Protein AF-A0A8S3ZWL7-F1 (afdb_monomer_lite)

InterPro domains:
  IPR001841 Zinc finger, RING-type [PS50089] (3-44)
  IPR013083 Zinc finger, RING/FYVE/PHD-type [G3DSA:3.30.40.10] (1-101)
  IPR017907 Zinc finger, RING-type, conserved site [PS00518] (18-27)

Secondary structure (DSSP, 8-state):
-B-TTT-SB-S-EEE-TTS-EEEHHHHB-TTSBBPGGGGB-TTT--BT-S-SBPPPPPHHHHHHHHHTTEEE-TTGGGT---EEEGGGHHHHHHH-TTSPPPPP----------PPP----------------------------------

Radius of gyration: 32.9 Å; chains: 1; bounding box: 62×68×81 Å

Sequence (151 aa):
YNCIVCMEAKLEMVSGSCQHRLCSCCLYLDNGCLKPDMHKCPVCGKYLAFPQKRPTIPEDLIEMQRYLGVKECPNKDRGCKFQMWDWELDDHCSMCQFGKPPTPYVRRCRKLSPMSKLGVTYETRSKRRSTEGNKPQQSTGTRRSSRYLRS

Foldseek 3Di:
DAAPQVRFQDLAWFAFPVRDIHHQPRQADPVQAGDPVPQAPPVPRHGNRGDRGHDDDDVVSSVVSVVVFWDAAPLVVQPGRGIHGNVCRVVCQVVPPSHDDDDPPPPPPPPPDPDDDDDDDDDDDDDDDDDDDDDDDDDDDDDDDDDDDDD

pLDDT: mean 77.47, std 24.54, range [32.41, 97.88]

Organism: NCBI:txid100452

Structure (mmCIF, N/CA/C/O backbone):
data_AF-A0A8S3ZWL7-F1
#
_entry.id   AF-A0A8S3ZWL7-F1
#
loop_
_atom_site.group_PDB
_atom_site.id
_atom_site.type_symbol
_atom_site.label_atom_id
_atom_site.label_alt_id
_atom_site.label_comp_id
_atom_site.label_asym_id
_atom_site.label_entity_id
_atom_site.label_seq_id
_atom_site.pdbx_PDB_ins_code
_atom_site.Cartn_x
_atom_site.Cartn_y
_atom_site.Cartn_z
_atom_site.occupancy
_atom_site.B_iso_or_equiv
_atom_site.auth_seq_id
_atom_site.auth_comp_id
_atom_site.auth_asym_id
_atom_site.auth_atom_id
_atom_site.pdbx_PDB_model_num
ATOM 1 N N . TYR A 1 1 ? -8.376 -3.753 -3.794 1.00 85.62 1 TYR A N 1
ATOM 2 C CA . TYR A 1 1 ? -7.075 -3.138 -3.469 1.00 85.62 1 TYR A CA 1
ATOM 3 C C . TYR A 1 1 ? -6.201 -4.116 -2.704 1.00 85.62 1 TYR A C 1
ATOM 5 O O . TYR A 1 1 ? -5.621 -3.772 -1.683 1.00 85.62 1 TYR A O 1
ATOM 13 N N . ASN A 1 2 ? -6.082 -5.339 -3.225 1.00 94.00 2 ASN A N 1
ATOM 14 C CA . ASN A 1 2 ? -5.243 -6.352 -2.601 1.00 94.00 2 ASN A CA 1
ATOM 15 C C . ASN A 1 2 ? -3.842 -6.221 -3.163 1.00 94.00 2 ASN A C 1
ATOM 17 O O . ASN A 1 2 ? -3.655 -6.163 -4.381 1.00 94.00 2 ASN A O 1
ATOM 21 N N . CYS A 1 3 ? -2.864 -6.155 -2.277 1.00 95.81 3 CYS A N 1
ATOM 22 C CA . CYS A 1 3 ? -1.482 -6.246 -2.691 1.00 95.81 3 CYS A CA 1
ATOM 23 C C . CYS A 1 3 ? -1.136 -7.707 -2.958 1.00 95.81 3 CYS A C 1
ATOM 25 O O . CYS A 1 3 ? -1.285 -8.539 -2.075 1.00 95.81 3 CYS A O 1
ATOM 27 N N . ILE A 1 4 ? -0.606 -8.017 -4.139 1.00 95.19 4 ILE A N 1
ATOM 28 C CA . ILE A 1 4 ? -0.245 -9.398 -4.500 1.00 95.19 4 ILE A CA 1
ATOM 29 C C . ILE A 1 4 ? 0.899 -9.964 -3.642 1.00 95.19 4 ILE A C 1
ATOM 31 O O . ILE A 1 4 ? 1.103 -11.169 -3.619 1.00 95.19 4 ILE A O 1
ATOM 35 N N . VAL A 1 5 ? 1.682 -9.101 -2.980 1.00 95.50 5 VAL A N 1
ATOM 36 C CA . VAL A 1 5 ? 2.856 -9.515 -2.193 1.00 95.50 5 VAL A CA 1
ATOM 37 C C . VAL A 1 5 ? 2.442 -9.980 -0.800 1.00 95.50 5 VAL A C 1
ATOM 39 O O . VAL A 1 5 ? 2.851 -11.050 -0.372 1.00 95.50 5 VAL A O 1
ATOM 42 N N . CYS A 1 6 ? 1.635 -9.187 -0.089 1.00 94.94 6 CYS A N 1
ATOM 43 C CA . CYS A 1 6 ? 1.174 -9.533 1.259 1.00 94.94 6 CYS A CA 1
ATOM 44 C C . CYS A 1 6 ? -0.229 -10.153 1.278 1.00 94.94 6 CYS A C 1
ATOM 46 O O . CYS A 1 6 ? -0.682 -10.564 2.334 1.00 94.94 6 CYS A O 1
ATOM 48 N N . MET A 1 7 ? -0.914 -10.205 0.131 1.00 94.19 7 MET A N 1
ATOM 49 C CA . MET A 1 7 ? -2.280 -10.718 -0.042 1.00 94.19 7 MET A CA 1
ATOM 50 C C . MET A 1 7 ? -3.351 -10.017 0.808 1.00 94.19 7 MET A C 1
ATOM 52 O O . MET A 1 7 ? -4.450 -10.532 0.967 1.00 94.19 7 MET A O 1
ATOM 56 N N . GLU A 1 8 ? -3.067 -8.810 1.295 1.00 93.62 8 GLU A N 1
ATOM 57 C CA . GLU A 1 8 ? -3.977 -8.032 2.143 1.00 93.62 8 GLU A CA 1
ATOM 58 C C . GLU A 1 8 ? -4.520 -6.809 1.403 1.00 93.62 8 GLU A C 1
ATOM 60 O O . GLU A 1 8 ? -3.855 -6.242 0.520 1.00 93.62 8 GLU A O 1
ATOM 65 N N . ALA A 1 9 ? -5.711 -6.371 1.812 1.00 95.06 9 ALA A N 1
ATOM 66 C CA . ALA A 1 9 ? -6.243 -5.071 1.438 1.00 95.06 9 ALA A CA 1
ATOM 67 C C . ALA A 1 9 ? -5.403 -3.960 2.074 1.00 95.06 9 ALA A C 1
ATOM 69 O O . ALA A 1 9 ? -5.096 -3.996 3.267 1.00 95.06 9 ALA A O 1
ATOM 70 N N . LYS A 1 10 ? -5.018 -2.960 1.281 1.00 95.94 10 LYS A N 1
ATOM 71 C CA . LYS A 1 10 ? -4.225 -1.820 1.757 1.00 95.94 10 LYS A CA 1
ATOM 72 C C . LYS A 1 10 ? -4.780 -0.522 1.194 1.00 95.94 10 LYS A C 1
ATOM 74 O O . LYS A 1 10 ? -5.248 -0.511 0.062 1.00 95.94 10 LYS A O 1
ATOM 79 N N . LEU A 1 11 ? -4.697 0.544 1.988 1.00 94.75 11 LEU A N 1
ATOM 80 C CA . LEU A 1 11 ? -5.098 1.908 1.627 1.00 94.75 11 LEU A CA 1
ATOM 81 C C . LEU A 1 11 ? -4.013 2.645 0.830 1.00 94.75 11 LEU A C 1
ATOM 83 O O . LEU A 1 11 ? -4.288 3.413 -0.091 1.00 94.75 11 LEU A O 1
ATOM 87 N N . GLU A 1 12 ? -2.751 2.412 1.174 1.00 94.56 12 GLU A N 1
ATOM 88 C CA . GLU A 1 12 ? -1.618 3.045 0.507 1.00 94.56 12 GLU A CA 1
ATOM 89 C C . GLU A 1 12 ? -1.097 2.155 -0.621 1.00 94.56 12 GLU A C 1
ATOM 91 O O . GLU A 1 12 ? -0.156 1.374 -0.454 1.00 94.56 12 GLU A O 1
ATOM 96 N N . MET A 1 13 ? -1.727 2.261 -1.787 1.00 95.50 13 MET A N 1
ATOM 97 C CA . MET A 1 13 ? -1.344 1.513 -2.982 1.00 95.50 13 MET A CA 1
ATOM 98 C C . MET A 1 13 ? -0.588 2.406 -3.965 1.00 95.50 13 MET A C 1
ATOM 100 O O . MET A 1 13 ? -1.039 3.494 -4.312 1.00 95.50 13 MET A O 1
ATOM 104 N N . VAL A 1 14 ? 0.546 1.919 -4.466 1.00 96.44 14 VAL A N 1
ATOM 105 C CA . VAL A 1 14 ? 1.367 2.599 -5.471 1.00 96.44 14 VAL A CA 1
ATOM 106 C C . VAL A 1 14 ? 1.224 1.889 -6.809 1.00 96.44 14 VAL A C 1
ATOM 108 O O . VAL A 1 14 ? 1.436 0.679 -6.925 1.00 96.44 14 VAL A O 1
ATOM 111 N N . SER A 1 15 ? 0.861 2.663 -7.829 1.00 95.06 15 SER A N 1
ATOM 112 C CA . SER A 1 15 ? 0.766 2.202 -9.212 1.00 95.06 15 SER A CA 1
ATOM 113 C C . SER A 1 15 ? 2.126 2.284 -9.894 1.00 95.06 15 SER A C 1
ATOM 115 O O . SER A 1 15 ? 2.794 3.317 -9.852 1.00 95.06 15 SER A O 1
ATOM 117 N N . GLY A 1 16 ? 2.533 1.203 -10.552 1.00 95.38 16 GLY A N 1
ATOM 118 C CA . GLY A 1 16 ? 3.696 1.213 -11.430 1.00 95.38 16 GLY A CA 1
ATOM 119 C C . GLY A 1 16 ? 3.367 1.728 -12.834 1.00 95.38 16 GLY A C 1
ATOM 120 O O . GLY A 1 16 ? 2.213 1.747 -13.258 1.00 95.38 16 GLY A O 1
ATOM 121 N N . SER A 1 17 ? 4.399 2.021 -13.627 1.00 96.44 17 SER A N 1
ATOM 122 C CA . SER A 1 17 ? 4.289 2.335 -15.065 1.00 96.44 17 SER A CA 1
ATOM 123 C C . SER A 1 17 ? 3.762 1.166 -15.911 1.00 96.44 17 SER A C 1
ATOM 125 O O . SER A 1 17 ? 3.514 1.308 -17.105 1.00 96.44 17 SER A O 1
ATOM 127 N N . CYS A 1 18 ? 3.645 -0.019 -15.311 1.00 96.62 18 CYS A N 1
ATOM 128 C CA . CYS A 1 18 ? 3.005 -1.203 -15.881 1.00 96.62 18 CYS A CA 1
ATOM 129 C C . CYS A 1 18 ? 1.539 -1.361 -15.452 1.00 96.62 18 CYS A C 1
ATOM 131 O O . CYS A 1 18 ? 0.978 -2.426 -15.667 1.00 96.62 18 CYS A O 1
ATOM 133 N N . GLN A 1 19 ? 0.944 -0.353 -14.802 1.00 95.44 19 GLN A N 1
ATOM 134 C CA . GLN A 1 19 ? -0.438 -0.339 -14.295 1.00 95.44 19 GLN A CA 1
ATOM 135 C C . GLN A 1 19 ? -0.754 -1.356 -13.177 1.00 95.44 19 GLN A C 1
ATOM 137 O O . GLN A 1 19 ? -1.845 -1.328 -12.608 1.00 95.44 19 GLN A O 1
ATOM 142 N N . HIS A 1 20 ? 0.200 -2.202 -12.780 1.00 96.56 20 HIS A N 1
ATOM 143 C CA . HIS A 1 20 ? 0.079 -3.030 -11.580 1.00 96.56 20 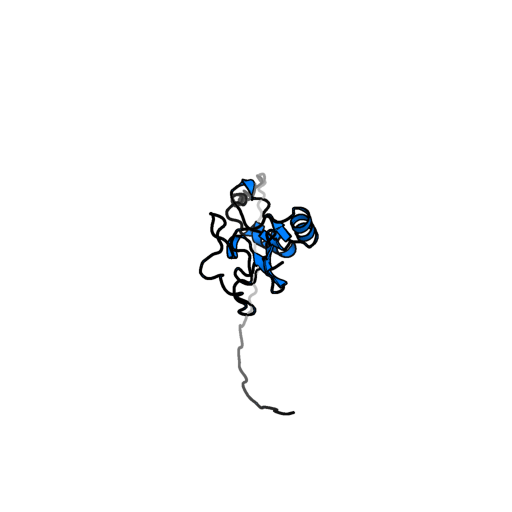HIS A CA 1
ATOM 144 C C . HIS A 1 20 ? 0.226 -2.190 -10.306 1.00 96.56 20 HIS A C 1
ATOM 146 O O . HIS A 1 20 ? 0.987 -1.220 -10.269 1.00 96.56 20 HIS A O 1
ATOM 152 N N . ARG A 1 21 ? -0.495 -2.587 -9.253 1.00 95.38 21 ARG A N 1
ATOM 153 C CA . ARG A 1 21 ? -0.574 -1.872 -7.973 1.00 95.38 21 ARG A CA 1
ATOM 154 C C . ARG A 1 21 ? -0.066 -2.740 -6.828 1.00 95.38 21 ARG A C 1
ATOM 156 O O . ARG A 1 21 ? -0.472 -3.894 -6.724 1.00 95.38 21 ARG A O 1
ATOM 163 N N . LEU A 1 22 ? 0.778 -2.176 -5.966 1.00 96.94 22 LEU A N 1
ATOM 164 C CA . LEU A 1 22 ? 1.325 -2.834 -4.772 1.00 96.94 22 LEU A CA 1
ATOM 165 C C . LEU A 1 22 ? 1.283 -1.897 -3.565 1.00 96.94 22 LEU A C 1
ATOM 167 O O . LEU A 1 22 ? 1.278 -0.680 -3.727 1.00 96.94 22 LEU A O 1
ATOM 171 N N . CYS A 1 23 ? 1.290 -2.462 -2.358 1.00 96.69 23 CYS A N 1
ATOM 172 C CA . CYS A 1 23 ? 1.244 -1.671 -1.134 1.00 96.69 23 CYS A CA 1
ATOM 173 C C . CYS A 1 23 ? 2.547 -0.900 -0.879 1.00 96.69 23 CYS A C 1
ATOM 175 O O . CYS A 1 23 ? 3.637 -1.415 -1.151 1.00 96.69 23 CYS A O 1
ATOM 177 N N . SER A 1 24 ? 2.449 0.302 -0.305 1.00 96.12 24 SER A N 1
ATOM 178 C CA . SER A 1 24 ? 3.600 1.145 0.047 1.00 96.12 24 SER A CA 1
ATOM 179 C C . SER A 1 24 ? 4.579 0.409 0.974 1.00 96.12 24 SER A C 1
ATOM 181 O O . SER A 1 24 ? 5.783 0.403 0.716 1.00 96.12 24 SER A O 1
ATOM 183 N N . CYS A 1 25 ? 4.072 -0.302 1.987 1.00 95.19 25 CYS A N 1
ATOM 184 C CA . CYS A 1 25 ? 4.871 -1.095 2.931 1.00 95.19 25 CYS A CA 1
ATOM 185 C C . CYS A 1 25 ? 5.605 -2.269 2.258 1.00 95.19 25 CYS A C 1
ATOM 187 O O . CYS A 1 25 ? 6.663 -2.720 2.700 1.00 95.19 25 CYS A O 1
ATOM 189 N N . CYS A 1 26 ? 5.030 -2.792 1.178 1.00 96.62 26 CYS A N 1
ATOM 190 C CA . CYS A 1 26 ? 5.548 -3.933 0.443 1.00 96.62 26 CYS A CA 1
ATOM 191 C C . CYS A 1 26 ? 6.680 -3.486 -0.482 1.00 96.62 26 CYS A C 1
ATOM 193 O O . CYS A 1 26 ? 7.700 -4.164 -0.552 1.00 96.62 26 CYS A O 1
ATOM 195 N N . LEU A 1 27 ? 6.513 -2.328 -1.127 1.00 97.25 27 LEU A N 1
ATOM 196 C CA . LEU A 1 27 ? 7.452 -1.762 -2.093 1.00 97.25 27 LEU A CA 1
ATOM 197 C C . LEU A 1 27 ? 8.651 -1.052 -1.467 1.00 97.25 27 LEU A C 1
ATOM 199 O O . LEU A 1 27 ? 9.750 -1.123 -2.012 1.00 97.25 27 LEU A O 1
ATOM 203 N N . TYR A 1 28 ? 8.442 -0.334 -0.366 1.00 97.88 28 TYR A N 1
ATOM 204 C CA . TYR A 1 28 ? 9.419 0.619 0.155 1.00 97.88 28 TYR A CA 1
ATOM 205 C C . TYR A 1 28 ? 9.929 0.212 1.533 1.00 97.88 28 TYR A C 1
ATOM 207 O O . TYR A 1 28 ? 9.186 -0.326 2.351 1.00 97.88 28 TYR A O 1
ATOM 215 N N . LEU A 1 29 ? 11.196 0.517 1.793 1.00 96.81 29 LEU A N 1
ATOM 216 C CA . LEU A 1 29 ? 11.782 0.520 3.130 1.00 96.81 29 LEU A CA 1
ATOM 217 C C . LEU A 1 29 ? 11.225 1.688 3.959 1.00 96.81 29 LEU A C 1
ATOM 219 O O . LEU A 1 29 ? 10.592 2.606 3.426 1.00 96.81 29 LEU A O 1
ATOM 223 N N . ASP A 1 30 ? 11.515 1.688 5.259 1.00 94.88 30 ASP A N 1
ATOM 224 C CA . ASP A 1 30 ? 11.091 2.752 6.180 1.00 94.88 30 ASP A CA 1
ATOM 225 C C . ASP A 1 30 ? 11.697 4.117 5.825 1.00 94.88 30 ASP A C 1
ATOM 227 O O . ASP A 1 30 ? 11.063 5.149 6.019 1.00 94.88 30 ASP A O 1
ATOM 231 N N . ASN A 1 31 ? 12.882 4.132 5.205 1.00 95.19 31 ASN A N 1
ATOM 232 C CA . ASN A 1 31 ? 13.518 5.347 4.682 1.00 95.19 31 ASN A CA 1
ATOM 233 C C . ASN A 1 31 ? 12.896 5.859 3.362 1.00 95.19 31 ASN A C 1
ATOM 235 O O . ASN A 1 31 ? 13.412 6.799 2.754 1.00 95.19 31 ASN A O 1
ATOM 239 N N . GLY A 1 32 ? 11.831 5.213 2.875 1.00 95.31 32 GLY A N 1
ATOM 240 C CA . GLY A 1 32 ? 11.130 5.581 1.647 1.00 95.31 32 GLY A CA 1
ATOM 241 C C . GLY A 1 32 ? 11.850 5.195 0.352 1.00 95.31 32 GLY A C 1
ATOM 242 O O . GLY A 1 32 ? 11.369 5.544 -0.725 1.00 95.31 32 GLY A O 1
ATOM 243 N N . CYS A 1 33 ? 12.979 4.484 0.410 1.00 97.44 33 CYS A N 1
ATOM 244 C CA . CYS A 1 33 ? 13.632 3.923 -0.773 1.00 97.44 33 CYS A CA 1
ATOM 245 C C . CYS A 1 33 ? 12.932 2.641 -1.227 1.00 97.44 33 CYS A C 1
ATOM 247 O O . CYS A 1 33 ? 12.462 1.855 -0.401 1.00 97.44 33 CYS A O 1
ATOM 249 N N . LEU A 1 34 ? 12.873 2.426 -2.542 1.00 97.25 34 LEU A N 1
ATOM 250 C CA . LEU A 1 34 ? 12.397 1.172 -3.122 1.00 97.25 34 LEU A CA 1
ATOM 251 C C . LEU A 1 34 ? 13.257 0.009 -2.608 1.00 97.25 34 LEU A C 1
ATOM 253 O O . LEU A 1 34 ? 14.484 0.126 -2.541 1.00 97.25 34 LEU A O 1
ATOM 257 N N . LYS A 1 35 ? 12.624 -1.104 -2.232 1.00 97.25 35 LYS A N 1
ATOM 258 C CA . LYS A 1 35 ? 13.361 -2.287 -1.786 1.00 97.25 35 LYS A CA 1
ATOM 259 C C . LYS A 1 35 ? 14.181 -2.887 -2.944 1.00 97.25 35 LYS A C 1
ATOM 261 O O . LYS A 1 35 ? 13.701 -2.881 -4.082 1.00 97.25 35 LYS A O 1
ATOM 266 N N . PRO A 1 36 ? 15.383 -3.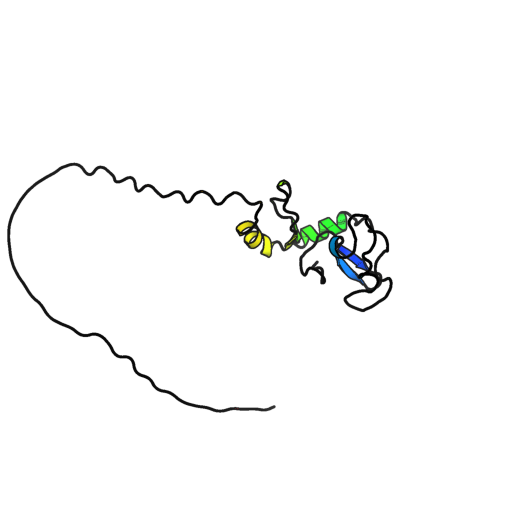436 -2.681 1.00 94.06 36 PRO A N 1
ATOM 267 C CA . PRO A 1 36 ? 16.249 -3.986 -3.730 1.00 94.06 36 PRO A CA 1
ATOM 268 C C . PRO A 1 36 ? 15.626 -5.142 -4.530 1.00 94.06 36 PRO A C 1
ATOM 270 O O . PRO A 1 36 ? 15.904 -5.317 -5.713 1.00 94.06 36 PRO A O 1
ATOM 273 N N . ASP A 1 37 ? 14.753 -5.932 -3.914 1.00 93.75 37 ASP A N 1
ATOM 274 C CA . ASP A 1 37 ? 14.020 -7.025 -4.563 1.00 93.75 37 ASP A CA 1
ATOM 275 C C . ASP A 1 37 ? 12.866 -6.533 -5.460 1.00 93.75 37 ASP A C 1
ATOM 277 O O . ASP A 1 37 ? 12.379 -7.275 -6.311 1.00 93.75 37 ASP A O 1
ATOM 281 N N . MET A 1 38 ? 12.476 -5.259 -5.343 1.00 95.69 38 MET A N 1
ATOM 282 C CA . MET A 1 38 ? 11.342 -4.654 -6.052 1.00 95.69 38 MET A CA 1
ATOM 283 C C . MET A 1 38 ? 11.750 -3.848 -7.298 1.00 95.69 38 MET A C 1
ATOM 285 O O . MET A 1 38 ? 10.947 -3.091 -7.848 1.00 95.69 38 MET A O 1
ATOM 289 N N . HIS A 1 39 ? 12.978 -4.023 -7.805 1.00 94.19 39 HIS A N 1
ATOM 290 C CA . HIS A 1 39 ? 13.415 -3.401 -9.066 1.00 94.19 39 HIS A CA 1
ATOM 291 C C . HIS A 1 39 ? 12.675 -3.932 -10.305 1.00 94.19 39 HIS A C 1
ATOM 293 O O . HIS A 1 39 ? 12.648 -3.265 -11.344 1.00 94.19 39 HIS A O 1
ATOM 299 N N . LYS A 1 40 ? 12.070 -5.120 -10.212 1.00 96.31 40 LYS A N 1
ATOM 300 C CA . LYS A 1 40 ? 11.192 -5.694 -11.237 1.00 96.31 40 LYS A CA 1
ATOM 301 C C . LYS A 1 40 ? 9.783 -5.824 -10.685 1.00 96.31 40 LYS A C 1
ATOM 303 O O . LYS A 1 40 ? 9.592 -6.146 -9.518 1.00 96.31 40 LYS A O 1
ATOM 308 N N . CYS A 1 41 ? 8.786 -5.610 -11.538 1.00 97.12 41 CYS A N 1
ATOM 309 C CA . CYS A 1 41 ? 7.407 -5.874 -11.158 1.00 97.12 41 CYS A CA 1
ATOM 310 C C . CYS A 1 41 ? 7.212 -7.375 -10.877 1.00 97.12 41 CYS A C 1
ATOM 312 O O . CYS A 1 41 ? 7.464 -8.171 -11.781 1.00 97.12 41 CYS A O 1
ATOM 314 N N . PRO A 1 42 ? 6.703 -7.778 -9.700 1.00 95.94 42 PRO A N 1
ATOM 315 C CA . PRO A 1 42 ? 6.474 -9.190 -9.388 1.00 95.94 42 PRO A CA 1
ATOM 316 C C . PRO A 1 42 ? 5.340 -9.820 -10.214 1.00 95.94 42 PRO A C 1
ATOM 318 O O . PRO A 1 42 ? 5.222 -11.037 -10.247 1.00 95.94 42 PRO A O 1
ATOM 321 N N . VAL A 1 43 ? 4.515 -9.010 -10.891 1.00 96.19 43 VAL A N 1
ATOM 322 C CA . VAL A 1 43 ? 3.397 -9.497 -11.718 1.00 96.19 43 VAL A CA 1
ATOM 323 C C . VAL A 1 43 ? 3.809 -9.719 -13.174 1.00 96.19 43 VAL A C 1
ATOM 325 O O . VAL A 1 43 ? 3.472 -10.738 -13.762 1.00 96.19 43 VAL A O 1
ATOM 328 N N . CYS A 1 44 ? 4.540 -8.773 -13.771 1.00 97.12 44 CYS A N 1
ATOM 329 C CA . CYS A 1 44 ? 4.864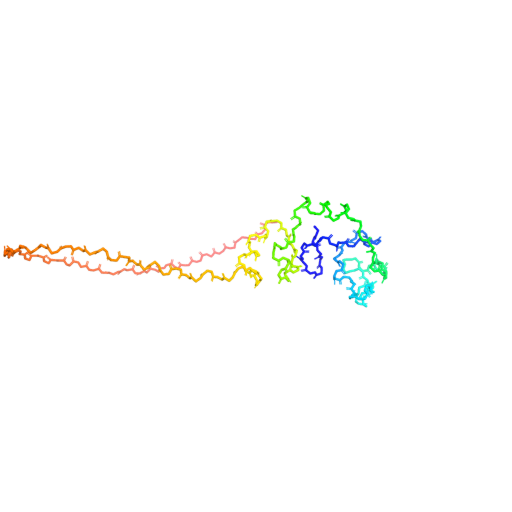 -8.797 -15.208 1.00 97.12 44 CYS A CA 1
ATOM 330 C C . CYS A 1 44 ? 6.366 -8.778 -15.526 1.00 97.12 44 CYS A C 1
ATOM 332 O O . CYS A 1 44 ? 6.748 -8.719 -16.690 1.00 97.12 44 CYS A O 1
ATOM 334 N N . GLY A 1 45 ? 7.237 -8.744 -14.516 1.00 96.25 45 GLY A N 1
ATOM 335 C CA . GLY A 1 45 ? 8.692 -8.726 -14.689 1.00 96.25 45 GLY A CA 1
ATOM 336 C C . GLY A 1 45 ? 9.285 -7.412 -15.213 1.00 96.25 45 GLY A C 1
ATOM 337 O O . GLY A 1 45 ? 10.510 -7.300 -15.280 1.00 96.25 45 GLY A O 1
ATOM 338 N N . LYS A 1 46 ? 8.465 -6.403 -15.554 1.00 97.00 46 LYS A N 1
ATOM 339 C CA . LYS A 1 46 ? 8.939 -5.114 -16.088 1.00 97.00 46 LYS A CA 1
ATOM 340 C C . LYS A 1 46 ? 9.930 -4.450 -15.124 1.00 97.00 46 LYS A C 1
ATOM 342 O O . LYS A 1 46 ? 9.612 -4.238 -13.952 1.00 97.00 46 LYS A O 1
ATOM 347 N N . TYR A 1 47 ? 11.114 -4.112 -15.631 1.00 97.06 47 TYR A N 1
ATOM 348 C CA . TYR A 1 47 ? 12.166 -3.431 -14.876 1.00 97.06 47 TYR A CA 1
ATOM 349 C C . TYR A 1 47 ? 11.828 -1.951 -14.653 1.00 97.06 47 TYR A C 1
ATOM 351 O O . TYR A 1 47 ? 11.213 -1.322 -15.515 1.00 97.06 47 TYR A O 1
ATOM 359 N N . LEU A 1 48 ? 12.206 -1.417 -13.486 1.00 94.81 48 LEU A N 1
ATOM 360 C CA . LEU A 1 48 ? 11.933 -0.037 -13.052 1.00 94.81 48 LEU A CA 1
ATOM 361 C C . LEU A 1 48 ? 10.455 0.351 -13.204 1.00 94.81 48 LEU A C 1
ATOM 363 O O . LEU A 1 48 ? 10.103 1.467 -13.582 1.00 94.81 48 LEU A O 1
ATOM 367 N N . ALA A 1 49 ? 9.569 -0.601 -12.911 1.00 96.69 49 ALA A N 1
ATOM 368 C CA . ALA A 1 49 ? 8.134 -0.380 -12.984 1.00 96.69 49 ALA A CA 1
ATOM 369 C C . ALA A 1 49 ? 7.633 0.599 -11.913 1.00 96.69 49 ALA A C 1
ATOM 371 O O . ALA A 1 49 ? 6.650 1.292 -12.160 1.00 96.69 49 ALA A O 1
ATOM 372 N N . PHE A 1 50 ? 8.283 0.654 -10.749 1.00 97.38 50 PHE A N 1
ATOM 373 C CA . PHE A 1 50 ? 7.861 1.465 -9.608 1.00 97.38 50 PHE A CA 1
ATOM 374 C C . PHE A 1 50 ? 8.822 2.637 -9.346 1.00 97.38 50 PHE A C 1
ATOM 376 O O . PHE A 1 50 ? 10.017 2.527 -9.647 1.00 97.38 50 PHE A O 1
ATOM 383 N N . PRO A 1 51 ? 8.332 3.754 -8.771 1.00 96.44 51 PRO A N 1
ATOM 384 C CA . PRO A 1 51 ? 9.173 4.891 -8.397 1.00 96.44 51 PRO A CA 1
ATOM 385 C C . PRO A 1 51 ? 10.274 4.497 -7.402 1.00 96.44 51 PRO A C 1
ATOM 387 O O . PRO A 1 51 ? 10.012 3.752 -6.461 1.00 96.44 51 PRO A O 1
ATOM 390 N N . GLN A 1 52 ? 11.488 5.036 -7.563 1.00 96.25 52 GLN A N 1
ATOM 391 C CA . GLN A 1 52 ? 12.627 4.731 -6.676 1.00 96.25 52 GLN A CA 1
ATOM 392 C C . GLN A 1 52 ? 12.477 5.310 -5.261 1.00 96.25 52 GLN A C 1
ATOM 394 O O . GLN A 1 52 ? 13.048 4.790 -4.301 1.00 96.25 52 GLN A O 1
ATOM 399 N N . LYS A 1 53 ? 11.698 6.385 -5.128 1.00 97.00 53 LYS A N 1
ATOM 400 C CA . LYS A 1 53 ? 11.312 6.996 -3.856 1.00 97.00 53 LYS A CA 1
ATOM 401 C C . LYS A 1 53 ? 9.812 6.855 -3.670 1.00 97.00 53 LYS A C 1
ATOM 403 O O . LYS A 1 53 ? 9.075 6.945 -4.651 1.00 97.00 53 LYS A O 1
ATOM 408 N N . ARG A 1 54 ? 9.380 6.636 -2.428 1.00 97.19 54 ARG A N 1
ATOM 409 C CA . ARG A 1 54 ? 7.964 6.529 -2.079 1.00 97.19 54 ARG A CA 1
ATOM 410 C C . ARG A 1 54 ? 7.248 7.812 -2.517 1.00 97.19 54 ARG A C 1
ATOM 412 O O . ARG A 1 54 ? 7.603 8.880 -2.018 1.00 97.19 54 ARG A O 1
ATOM 419 N N . PRO A 1 55 ? 6.287 7.730 -3.450 1.00 95.50 55 PRO A N 1
ATOM 420 C CA . PRO A 1 55 ? 5.515 8.895 -3.840 1.00 95.50 55 PRO A CA 1
ATOM 421 C C . PRO A 1 55 ? 4.535 9.264 -2.725 1.00 95.50 55 PRO A C 1
ATOM 423 O O . PRO A 1 55 ? 4.075 8.394 -1.982 1.00 95.50 55 PRO A O 1
ATOM 426 N N . THR A 1 56 ? 4.169 10.539 -2.650 1.00 94.12 56 THR A N 1
ATOM 427 C CA . THR A 1 56 ? 2.997 10.959 -1.879 1.00 94.12 56 THR A CA 1
ATOM 428 C C . THR A 1 56 ? 1.751 10.423 -2.575 1.00 94.12 56 THR A C 1
ATOM 430 O O . THR A 1 56 ? 1.544 10.687 -3.761 1.00 94.12 56 THR A O 1
ATOM 433 N N . ILE A 1 57 ? 0.940 9.645 -1.861 1.00 92.25 57 ILE A N 1
ATOM 434 C CA . ILE A 1 57 ? -0.326 9.120 -2.378 1.00 92.25 57 ILE A CA 1
ATOM 435 C C . ILE A 1 57 ? -1.408 10.166 -2.080 1.00 92.25 57 ILE A C 1
ATOM 437 O O . ILE A 1 57 ? -1.556 10.534 -0.919 1.00 92.25 57 ILE A O 1
ATOM 441 N N . PRO A 1 58 ? -2.143 10.669 -3.089 1.00 92.88 58 PRO A N 1
ATOM 442 C CA . PRO A 1 58 ? -3.232 11.614 -2.863 1.00 92.88 58 PRO A CA 1
ATOM 443 C C . PRO A 1 58 ? -4.294 11.060 -1.908 1.00 92.88 58 PRO A C 1
ATOM 445 O O . PRO A 1 58 ? -4.737 9.921 -2.072 1.00 92.88 58 PRO A O 1
ATOM 448 N N . GLU A 1 59 ? -4.749 11.889 -0.969 1.00 94.38 59 GLU A N 1
ATOM 449 C CA . GLU A 1 59 ? -5.778 11.516 0.013 1.00 94.38 59 GLU A CA 1
ATOM 450 C C . GLU A 1 59 ? -7.089 11.078 -0.651 1.00 94.38 59 GLU A C 1
ATOM 452 O O . GLU A 1 59 ? -7.718 10.128 -0.196 1.00 94.38 59 GLU A O 1
ATOM 457 N N . ASP A 1 60 ? -7.456 11.663 -1.793 1.00 94.06 60 ASP A N 1
ATOM 458 C CA . ASP A 1 60 ? -8.655 11.270 -2.546 1.00 94.06 60 ASP A CA 1
ATOM 459 C C . ASP A 1 60 ? -8.619 9.796 -2.981 1.00 94.06 60 ASP A C 1
ATOM 461 O O . ASP A 1 60 ? -9.641 9.108 -2.988 1.00 94.06 60 ASP A O 1
ATOM 465 N N . LEU A 1 61 ? -7.433 9.273 -3.321 1.00 91.75 61 LEU A N 1
ATOM 466 C CA . LEU A 1 61 ? -7.277 7.857 -3.662 1.00 91.75 61 LEU A CA 1
ATOM 467 C C . LEU A 1 61 ? -7.414 6.966 -2.431 1.00 91.75 61 LEU A C 1
ATOM 469 O O . LEU A 1 61 ? -7.899 5.840 -2.548 1.00 91.75 61 LEU A O 1
ATOM 473 N N . ILE A 1 62 ? -6.968 7.440 -1.270 1.00 94.50 62 ILE A N 1
ATOM 474 C CA . ILE A 1 62 ? -7.126 6.735 0.003 1.00 94.50 62 ILE A CA 1
ATOM 475 C C . ILE A 1 62 ? -8.608 6.716 0.389 1.00 94.50 62 ILE A C 1
ATOM 477 O O . ILE A 1 62 ? -9.143 5.665 0.743 1.00 94.50 62 ILE A O 1
ATOM 481 N N . GLU A 1 63 ? -9.300 7.841 0.250 1.00 95.38 63 GLU A N 1
ATOM 482 C CA . GLU A 1 63 ? -10.718 7.955 0.580 1.00 95.38 63 GLU A CA 1
ATOM 483 C C . GLU A 1 63 ? -11.590 7.110 -0.356 1.00 95.38 63 GLU A C 1
ATOM 485 O O . GLU A 1 63 ? -12.469 6.378 0.098 1.00 95.38 63 GLU A O 1
ATOM 490 N N . MET A 1 64 ? -1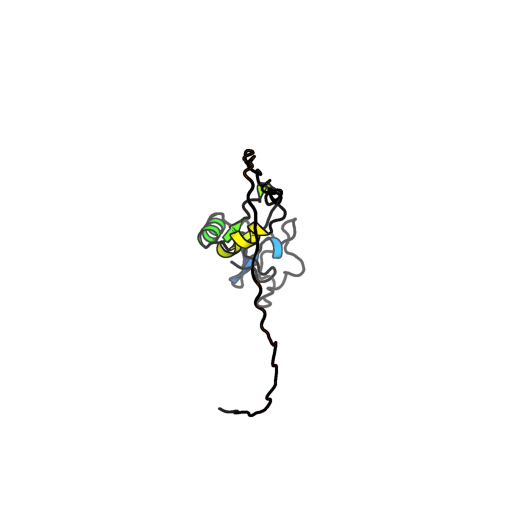1.270 7.084 -1.653 1.00 94.31 64 MET A N 1
ATOM 491 C CA . MET A 1 64 ? -11.908 6.175 -2.609 1.00 94.31 64 MET A CA 1
ATOM 492 C C . MET A 1 64 ? -11.763 4.704 -2.186 1.00 94.31 64 MET A C 1
ATOM 494 O O . MET A 1 64 ? -12.709 3.926 -2.292 1.00 94.31 64 MET A O 1
ATOM 498 N N . GLN A 1 65 ? -10.597 4.307 -1.673 1.00 93.94 65 GLN A N 1
ATOM 499 C CA . GLN A 1 65 ? -10.367 2.945 -1.180 1.00 93.94 65 GLN A CA 1
ATOM 500 C C . GLN A 1 65 ? -11.191 2.627 0.066 1.00 93.94 65 GLN A C 1
ATOM 502 O O . GLN A 1 65 ? -11.740 1.528 0.171 1.00 93.94 65 GLN A O 1
ATOM 507 N N . ARG A 1 66 ? -11.324 3.595 0.979 1.00 95.56 66 ARG A N 1
ATOM 508 C CA . ARG A 1 66 ? -12.185 3.468 2.163 1.00 95.56 66 ARG A CA 1
ATOM 509 C C . ARG A 1 66 ? -13.654 3.326 1.800 1.00 95.56 66 ARG A C 1
ATOM 511 O O . ARG A 1 66 ? -14.363 2.545 2.442 1.00 95.56 66 ARG A O 1
ATOM 518 N N . TYR A 1 67 ? -14.096 4.067 0.786 1.00 95.75 67 TYR A N 1
ATOM 519 C CA . TYR A 1 67 ? -15.454 3.987 0.258 1.00 95.75 67 TYR A CA 1
ATOM 520 C C . TYR A 1 67 ? -15.734 2.621 -0.375 1.00 95.75 67 TYR A C 1
ATOM 522 O O . TYR A 1 67 ? -16.802 2.053 -0.176 1.00 95.75 67 TYR A O 1
ATOM 530 N N . LEU A 1 68 ? -14.745 2.051 -1.067 1.00 94.56 68 LEU A N 1
ATOM 531 C CA . LEU A 1 68 ? -14.838 0.725 -1.682 1.00 94.56 68 LEU A CA 1
ATOM 532 C C . LEU A 1 68 ? -14.759 -0.439 -0.680 1.00 94.56 68 LEU A C 1
ATOM 534 O O . LEU A 1 68 ? -14.840 -1.587 -1.102 1.00 94.56 68 LEU A O 1
ATOM 538 N N . GLY A 1 69 ? -14.612 -0.157 0.619 1.00 95.56 69 GLY A N 1
ATOM 539 C CA . GLY A 1 69 ? -14.701 -1.159 1.683 1.00 95.56 69 GLY A CA 1
ATOM 540 C C . GLY A 1 69 ? -13.379 -1.494 2.370 1.00 95.56 69 GLY A C 1
ATOM 541 O O . GLY A 1 69 ? -13.375 -2.322 3.269 1.00 95.56 69 GLY A O 1
ATOM 542 N N . VAL A 1 70 ? -12.253 -0.859 2.030 1.00 96.44 70 VAL A N 1
ATOM 543 C CA . VAL A 1 70 ? -11.001 -1.080 2.779 1.00 96.44 70 VAL A CA 1
ATOM 544 C C . VAL A 1 70 ? -11.056 -0.325 4.110 1.00 96.44 70 VAL A C 1
ATOM 546 O O . VAL A 1 70 ? -11.241 0.892 4.139 1.00 96.44 70 VAL A O 1
ATOM 549 N N . LYS A 1 71 ? -10.880 -1.026 5.231 1.00 95.44 71 LYS A N 1
ATOM 550 C CA . LYS A 1 71 ? -10.934 -0.468 6.588 1.00 95.44 71 LYS A CA 1
ATOM 551 C C . LYS A 1 71 ? -9.616 -0.660 7.328 1.00 95.44 71 LYS A C 1
ATOM 553 O O . LYS A 1 71 ? -8.880 -1.619 7.109 1.00 95.44 71 LYS A O 1
ATOM 558 N N . GLU A 1 72 ? -9.334 0.266 8.237 1.00 95.38 72 GLU A N 1
ATOM 559 C CA . GLU A 1 72 ? -8.294 0.099 9.253 1.00 95.38 72 GLU A CA 1
ATOM 560 C C . GLU A 1 72 ? -8.901 -0.547 10.500 1.00 95.38 72 GLU A C 1
ATOM 562 O O . GLU A 1 72 ? -10.079 -0.339 10.800 1.00 95.38 72 GLU A O 1
ATOM 567 N N . CYS A 1 73 ? -8.094 -1.291 11.258 1.00 94.75 73 CYS A N 1
ATOM 568 C CA . CYS A 1 73 ? -8.527 -1.819 12.547 1.00 94.75 73 CYS A CA 1
ATOM 569 C C . CYS A 1 73 ? -9.004 -0.681 13.478 1.00 94.75 73 CYS A C 1
ATOM 571 O O . CYS A 1 73 ? -8.282 0.307 13.647 1.00 94.75 73 CYS A O 1
ATOM 573 N N . PRO A 1 74 ? -10.148 -0.820 14.177 1.00 94.31 74 PRO A N 1
ATOM 574 C CA . PRO A 1 74 ? -10.605 0.175 15.150 1.00 94.31 74 PRO A CA 1
ATOM 575 C C . PRO A 1 74 ? -9.658 0.314 16.352 1.00 94.31 74 PRO A C 1
ATOM 577 O O . PRO A 1 74 ? -9.674 1.326 17.042 1.00 94.31 74 PRO A O 1
ATOM 580 N N . ASN A 1 75 ? -8.795 -0.677 16.596 1.00 94.00 75 ASN A N 1
ATOM 581 C CA . ASN A 1 75 ? -7.782 -0.643 17.650 1.00 94.00 75 ASN A CA 1
ATOM 582 C C . ASN A 1 75 ? -6.448 -0.035 17.172 1.00 94.00 75 ASN A C 1
ATOM 584 O O . ASN A 1 75 ? -5.398 -0.343 17.747 1.00 94.00 75 ASN A O 1
ATOM 588 N N . LYS A 1 76 ? -6.449 0.809 16.129 1.00 92.31 76 LYS A N 1
ATOM 589 C CA . LYS A 1 76 ? -5.215 1.423 15.610 1.00 92.31 76 LYS A CA 1
ATOM 590 C C . LYS A 1 76 ? -4.482 2.277 16.635 1.00 92.31 76 LYS A C 1
ATOM 592 O O . LYS A 1 76 ? -3.263 2.178 16.743 1.00 92.31 76 LYS A O 1
ATOM 597 N N . ASP A 1 77 ? -5.226 2.990 17.477 1.00 91.38 77 ASP A N 1
ATOM 598 C CA . ASP A 1 77 ? -4.668 3.839 18.538 1.00 91.38 77 ASP A CA 1
ATOM 599 C C . ASP A 1 77 ? -3.980 3.021 19.644 1.00 91.38 77 ASP A C 1
ATOM 601 O O . ASP A 1 77 ? -3.176 3.540 20.412 1.00 91.38 77 ASP A O 1
ATOM 605 N N . ARG A 1 78 ? -4.266 1.714 19.710 1.00 92.38 78 ARG A N 1
ATOM 606 C CA . ARG A 1 78 ? -3.623 0.755 20.622 1.00 92.38 78 ARG A CA 1
ATOM 607 C C . ARG A 1 78 ? -2.433 0.035 19.985 1.00 92.38 78 ARG A C 1
ATOM 609 O O . ARG A 1 78 ? -1.802 -0.777 20.652 1.00 92.38 78 ARG A O 1
ATOM 616 N N . GLY A 1 79 ? -2.135 0.314 18.713 1.00 91.56 79 GLY A N 1
ATOM 617 C CA . GLY A 1 79 ? -0.996 -0.244 17.983 1.00 91.56 79 GLY A CA 1
ATOM 618 C C . GLY A 1 79 ? -1.349 -1.211 16.851 1.00 91.56 79 GLY A C 1
ATOM 619 O O . GLY A 1 79 ? -0.439 -1.686 16.169 1.00 91.56 79 GLY A O 1
ATOM 620 N N . CYS A 1 80 ? -2.631 -1.504 16.595 1.00 94.12 80 CYS A N 1
ATOM 621 C CA . CYS A 1 80 ? -2.999 -2.377 15.480 1.00 94.12 80 CYS A CA 1
ATOM 622 C C . CYS A 1 80 ? -2.900 -1.647 14.132 1.00 94.12 80 CYS A C 1
ATOM 624 O O . CYS A 1 80 ? -3.728 -0.804 13.810 1.00 94.12 80 CYS A O 1
ATOM 626 N N . LYS A 1 81 ? -1.923 -2.007 13.299 1.00 92.12 81 LYS A N 1
ATOM 627 C CA . LYS A 1 81 ? -1.745 -1.422 11.955 1.00 92.12 81 LYS A CA 1
ATOM 628 C C . LYS A 1 81 ? -2.417 -2.236 10.842 1.00 92.12 81 LYS A C 1
ATOM 630 O O . LYS A 1 81 ? -2.081 -2.077 9.670 1.00 92.12 81 LYS A O 1
ATOM 635 N N . PHE A 1 82 ? -3.305 -3.162 11.205 1.00 93.75 82 PHE A N 1
ATOM 636 C CA . PHE A 1 82 ? -3.934 -4.050 10.236 1.00 93.75 82 PHE A CA 1
ATOM 637 C C . PHE A 1 82 ? -4.967 -3.285 9.404 1.00 93.75 82 PHE A C 1
ATOM 639 O O . PHE A 1 82 ? -5.746 -2.488 9.933 1.00 93.75 82 PHE A O 1
ATOM 646 N N . GLN A 1 83 ? -4.945 -3.532 8.099 1.00 95.81 83 GLN A N 1
ATOM 647 C CA . GLN A 1 83 ? -5.897 -3.013 7.124 1.00 95.81 83 GLN A CA 1
ATOM 648 C C . GLN A 1 83 ? -6.503 -4.223 6.423 1.00 95.81 83 GLN A C 1
ATOM 650 O O . GLN A 1 83 ? -5.781 -5.177 6.134 1.00 95.81 83 GLN A O 1
ATOM 655 N N . MET A 1 84 ? -7.812 -4.203 6.220 1.00 95.69 84 MET A N 1
ATOM 656 C CA . MET A 1 84 ? -8.584 -5.356 5.759 1.00 95.69 84 MET A CA 1
ATOM 657 C C . MET A 1 84 ? -9.809 -4.893 4.974 1.00 95.69 84 MET A C 1
ATOM 659 O O . MET A 1 84 ? -10.116 -3.697 4.956 1.00 95.69 84 MET A O 1
ATOM 663 N N . TRP A 1 85 ? -10.504 -5.813 4.317 1.00 96.94 85 TRP A N 1
ATOM 664 C CA . TRP A 1 85 ? -11.836 -5.508 3.803 1.00 96.94 85 TRP A CA 1
ATOM 665 C C . TRP A 1 85 ? -12.846 -5.388 4.942 1.00 96.94 85 TRP A C 1
ATOM 667 O O . TRP A 1 85 ? -12.676 -5.959 6.017 1.00 96.94 85 TRP A O 1
ATOM 677 N N . ASP A 1 86 ? -13.916 -4.645 4.708 1.00 96.44 86 ASP A N 1
ATOM 678 C CA . ASP A 1 86 ? -15.011 -4.468 5.655 1.00 96.44 86 ASP A CA 1
ATOM 679 C C . ASP A 1 86 ? -15.643 -5.803 6.067 1.00 96.44 86 ASP A C 1
ATOM 681 O O . ASP A 1 86 ? -15.897 -6.006 7.251 1.00 96.44 86 ASP A O 1
ATOM 685 N N . TRP A 1 87 ? -15.799 -6.748 5.138 1.00 95.69 87 TRP A N 1
ATOM 686 C CA . TRP A 1 87 ? -16.299 -8.093 5.438 1.00 95.69 87 TRP A CA 1
ATOM 687 C C . TRP A 1 87 ? -15.328 -8.959 6.262 1.00 95.69 87 TRP A C 1
ATOM 689 O O . TRP A 1 87 ? -15.749 -9.964 6.822 1.00 95.69 87 TRP A O 1
ATOM 699 N N . GLU A 1 88 ? -14.047 -8.589 6.363 1.00 95.50 88 GLU A N 1
ATOM 700 C CA . GLU A 1 88 ? -13.040 -9.275 7.198 1.00 95.50 88 GLU A CA 1
ATOM 701 C C . GLU A 1 88 ? -12.924 -8.645 8.598 1.00 95.50 88 GLU A C 1
ATOM 703 O O . GLU A 1 88 ? -12.208 -9.155 9.467 1.00 95.50 88 GLU A O 1
ATOM 708 N N . LEU A 1 89 ? -13.597 -7.512 8.827 1.00 94.62 89 LEU A N 1
ATOM 709 C CA . LEU A 1 89 ? -13.407 -6.686 10.014 1.00 94.62 89 LEU A CA 1
ATOM 710 C C . LEU A 1 89 ? -13.852 -7.388 11.300 1.00 94.62 89 LEU A C 1
ATOM 712 O O . LEU A 1 89 ? -13.140 -7.320 12.305 1.00 94.62 89 LEU A O 1
ATOM 716 N N . ASP A 1 90 ? -15.005 -8.054 11.275 1.00 94.00 90 ASP A N 1
ATOM 717 C CA . ASP A 1 90 ? -15.564 -8.738 12.446 1.00 94.00 90 ASP A CA 1
ATOM 718 C C . ASP A 1 90 ? -14.676 -9.913 12.876 1.00 94.00 90 ASP A C 1
ATOM 720 O O . ASP A 1 90 ? -14.322 -10.039 14.055 1.00 94.00 90 ASP A O 1
ATOM 724 N N . ASP A 1 91 ? -14.225 -10.706 11.902 1.00 94.38 91 ASP A N 1
ATOM 725 C CA . ASP A 1 91 ? -13.302 -11.820 12.114 1.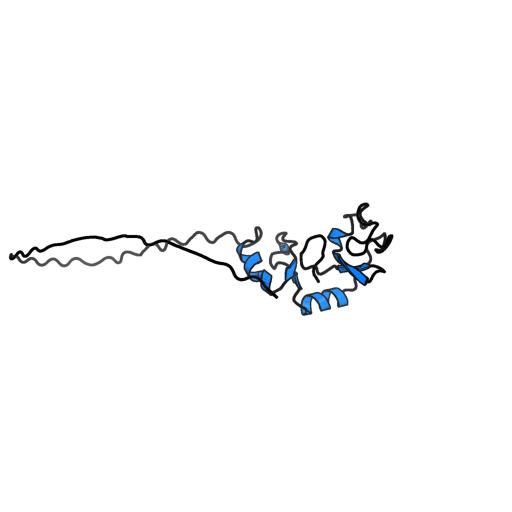00 94.38 91 ASP A CA 1
ATOM 726 C C . ASP A 1 91 ? -11.984 -11.326 12.715 1.00 94.38 91 ASP A C 1
ATOM 728 O O . ASP A 1 91 ? -11.536 -11.836 13.747 1.00 94.38 91 ASP A O 1
ATOM 732 N N . HIS A 1 92 ? -11.393 -10.271 12.142 1.00 94.44 92 HIS A N 1
ATOM 733 C CA . HIS A 1 92 ? -10.194 -9.652 12.700 1.00 94.44 92 HIS A CA 1
ATOM 734 C C . HIS A 1 92 ? -10.423 -9.156 14.132 1.00 94.44 92 HIS A C 1
ATOM 736 O O . HIS A 1 92 ? -9.599 -9.414 15.011 1.00 94.44 92 HIS A O 1
ATOM 742 N N . CYS A 1 93 ? -11.527 -8.453 14.396 1.00 92.88 93 CYS A N 1
ATOM 743 C CA . CYS A 1 93 ? -11.818 -7.897 15.717 1.00 92.88 93 CYS A CA 1
ATOM 744 C C . CYS A 1 93 ? -11.960 -8.983 16.790 1.00 92.88 93 CYS A C 1
ATOM 746 O O . CYS A 1 93 ? -11.550 -8.752 17.929 1.00 92.88 93 CYS A O 1
ATOM 748 N N . SER A 1 94 ? -12.473 -10.165 16.434 1.00 93.12 94 SER A N 1
ATOM 749 C CA . SER A 1 94 ? -12.600 -11.302 17.354 1.00 93.12 94 SER A CA 1
ATOM 750 C C . SER A 1 94 ? -11.250 -11.878 17.814 1.00 93.12 94 SER A C 1
ATOM 752 O O . SER A 1 94 ? -11.151 -12.409 18.921 1.00 93.12 94 SER A O 1
ATOM 754 N N . MET A 1 95 ? -10.200 -11.725 16.999 1.00 93.12 95 MET A N 1
ATOM 755 C CA . MET A 1 95 ? -8.854 -12.261 17.248 1.00 93.12 95 MET A CA 1
ATOM 756 C C . MET A 1 95 ? -7.789 -11.171 17.437 1.00 93.12 95 MET A C 1
ATOM 758 O O . MET A 1 95 ? -6.602 -11.467 17.578 1.00 93.12 95 MET A O 1
ATOM 762 N N . CYS A 1 96 ? -8.182 -9.897 17.418 1.00 93.12 96 CYS A N 1
ATOM 763 C CA . CYS A 1 96 ? -7.249 -8.783 17.471 1.00 93.12 96 CYS A CA 1
ATOM 764 C C . CYS A 1 96 ? -6.530 -8.758 18.826 1.00 93.12 96 CYS A C 1
ATOM 766 O O . CYS A 1 96 ? -7.149 -8.522 19.862 1.00 93.12 96 CYS A O 1
ATOM 768 N N . GLN A 1 97 ? -5.202 -8.901 18.816 1.00 91.62 97 GLN A N 1
ATOM 769 C CA . GLN A 1 97 ? -4.375 -8.855 20.032 1.00 91.62 97 GLN A CA 1
ATOM 770 C C . GLN A 1 97 ? -4.460 -7.518 20.794 1.00 91.62 97 GLN A C 1
ATOM 772 O O . GLN A 1 97 ? -4.138 -7.452 21.976 1.00 91.62 97 GLN A O 1
ATOM 777 N N . PHE A 1 98 ? -4.888 -6.451 20.112 1.00 91.69 98 PHE A N 1
ATOM 778 C CA . PHE A 1 98 ? -5.098 -5.118 20.683 1.00 91.69 98 PHE A CA 1
ATOM 779 C C . PHE A 1 98 ? -6.567 -4.853 21.063 1.00 91.69 98 PHE A C 1
ATOM 781 O O . PHE A 1 98 ? -6.896 -3.763 21.544 1.00 91.69 98 PHE A O 1
ATOM 788 N N . GLY A 1 99 ? -7.450 -5.832 20.835 1.00 84.50 99 GLY A N 1
ATOM 789 C CA . GLY A 1 99 ? -8.839 -5.817 21.278 1.00 84.50 99 GLY A CA 1
ATOM 790 C C . GLY A 1 99 ? -8.952 -5.830 22.803 1.00 84.50 99 GLY A C 1
ATOM 791 O O . GLY A 1 99 ? -7.977 -6.050 23.523 1.00 84.50 99 GLY A O 1
ATOM 792 N N . LYS A 1 100 ? -10.151 -5.540 23.329 1.00 70.94 100 LYS A N 1
ATOM 793 C CA . LYS A 1 100 ? -10.399 -5.613 24.780 1.00 70.94 100 LYS A CA 1
ATOM 794 C C . LYS A 1 100 ? -9.971 -6.997 25.299 1.00 70.94 100 LYS A C 1
ATOM 796 O O . LYS A 1 100 ? -10.213 -7.982 24.601 1.00 70.94 100 LYS A O 1
ATOM 801 N N . PRO A 1 101 ? -9.384 -7.090 26.509 1.00 59.88 101 PRO A N 1
ATOM 802 C CA . PRO A 1 101 ? -9.086 -8.387 27.103 1.00 59.88 101 PRO A CA 1
ATOM 803 C C . PRO A 1 101 ? -10.370 -9.225 27.123 1.00 59.88 101 PRO A C 1
ATOM 805 O O . PRO A 1 101 ? -11.446 -8.642 27.324 1.00 59.88 101 PRO A O 1
ATOM 808 N N . PRO A 1 102 ? -10.292 -10.553 26.910 1.00 56.06 102 PRO A N 1
ATOM 809 C CA . PRO A 1 102 ? -11.461 -11.408 27.019 1.00 56.06 102 PRO A CA 1
ATOM 810 C C . PRO A 1 102 ? -12.111 -11.101 28.362 1.00 56.06 102 PRO A C 1
ATOM 812 O O . PRO A 1 102 ? -11.467 -11.191 29.410 1.00 56.06 102 PRO A O 1
ATOM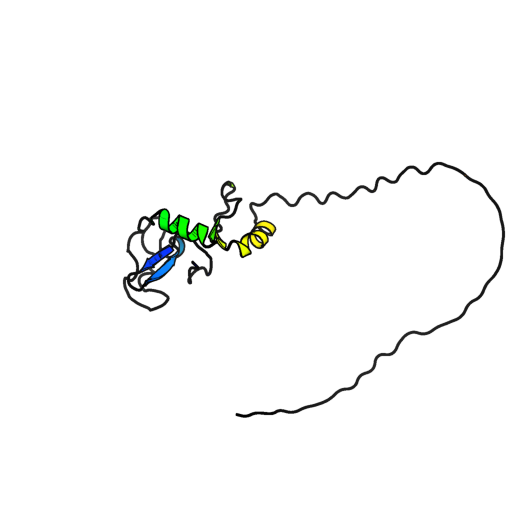 815 N N . THR A 1 103 ? -13.363 -10.640 28.320 1.00 57.47 103 THR A N 1
ATOM 816 C CA . THR A 1 103 ? -14.140 -10.376 29.529 1.00 57.47 103 THR A CA 1
ATOM 817 C C . THR A 1 103 ? -13.996 -11.607 30.415 1.00 57.47 103 THR A C 1
ATOM 819 O O . THR A 1 103 ? -14.239 -12.705 29.896 1.00 57.47 103 THR A O 1
ATOM 822 N N . PRO A 1 104 ? -13.580 -11.484 31.692 1.00 52.25 104 PRO A N 1
ATOM 823 C CA . PRO A 1 104 ? -13.522 -12.643 32.561 1.00 52.25 104 PRO A CA 1
ATOM 824 C C . PRO A 1 104 ? -14.907 -13.259 32.497 1.00 52.25 104 PRO A C 1
ATOM 826 O O . PRO A 1 104 ? -15.894 -12.566 32.747 1.00 52.25 104 PRO A O 1
ATOM 829 N N . TYR A 1 105 ? -14.967 -14.509 32.033 1.00 51.53 105 TYR A N 1
ATOM 830 C CA . TYR A 1 105 ? -16.197 -15.267 31.893 1.00 51.53 105 TYR A CA 1
ATOM 831 C C . TYR A 1 105 ? -16.945 -15.073 33.203 1.00 51.53 105 TYR A C 1
ATOM 833 O O . TYR A 1 105 ? -16.497 -15.566 34.242 1.00 51.53 105 TYR A O 1
ATOM 841 N N . VAL A 1 106 ? -18.003 -14.256 33.191 1.00 52.72 106 VAL A N 1
ATOM 842 C CA . VAL A 1 106 ? -18.794 -14.009 34.387 1.00 52.72 106 VAL A CA 1
ATOM 843 C C . VAL A 1 106 ? -19.386 -15.370 34.680 1.00 52.72 106 VAL A C 1
ATOM 845 O O . VAL A 1 106 ? -20.356 -15.788 34.045 1.00 52.72 106 VAL A O 1
ATOM 848 N N . ARG A 1 107 ? -18.756 -16.120 35.592 1.00 51.97 107 ARG A N 1
ATOM 849 C CA . ARG A 1 107 ? -19.378 -17.282 36.200 1.00 51.97 107 ARG A CA 1
ATOM 850 C C . ARG A 1 107 ? -20.654 -16.704 36.772 1.00 51.97 107 ARG A C 1
ATOM 852 O O . ARG A 1 107 ? -20.601 -15.966 37.753 1.00 51.97 107 ARG A O 1
ATOM 859 N N . ARG A 1 108 ? -21.788 -16.957 36.109 1.00 56.16 108 ARG A N 1
ATOM 860 C CA . ARG A 1 108 ? -23.100 -16.715 36.696 1.00 56.16 108 ARG A CA 1
ATOM 861 C C . ARG A 1 108 ? -23.079 -17.523 37.977 1.00 56.16 108 ARG A C 1
ATOM 863 O O . ARG A 1 108 ? -23.264 -18.737 37.952 1.00 56.16 108 ARG A O 1
ATOM 870 N N . CYS A 1 109 ? -22.768 -16.850 39.075 1.00 46.38 109 CYS A N 1
ATOM 871 C CA . CYS A 1 109 ? -22.994 -17.364 40.399 1.00 46.38 109 CYS A CA 1
ATOM 872 C C . CYS A 1 109 ? -24.506 -17.557 40.422 1.00 46.38 109 CYS A C 1
ATOM 874 O O . CYS A 1 109 ? -25.254 -16.577 40.451 1.00 46.38 109 CYS A O 1
ATOM 876 N N . ARG A 1 110 ? -24.962 -18.801 40.220 1.00 50.75 110 ARG A N 1
ATOM 877 C CA . ARG A 1 110 ? -26.365 -19.155 40.405 1.00 50.75 110 ARG A CA 1
ATOM 878 C C . ARG A 1 110 ? -26.661 -18.717 41.830 1.00 50.75 110 ARG A C 1
ATOM 880 O O . ARG A 1 110 ? -26.188 -19.355 42.766 1.00 50.75 110 ARG A O 1
ATOM 887 N N . LYS A 1 111 ? -27.368 -17.597 41.989 1.00 46.59 111 LYS A N 1
ATOM 888 C CA . LYS A 1 111 ? -28.003 -17.252 43.253 1.00 46.59 111 LYS A CA 1
ATOM 889 C C . LYS A 1 111 ? -28.923 -18.432 43.545 1.00 46.59 111 LYS A C 1
ATOM 891 O O . LYS A 1 111 ? -29.964 -18.569 42.911 1.00 46.59 111 LYS A O 1
ATOM 896 N N . LEU A 1 112 ? -28.473 -19.346 44.400 1.00 52.88 112 LEU A N 1
ATOM 897 C CA . LEU A 1 112 ? -29.349 -20.323 45.017 1.00 52.88 112 LEU A CA 1
ATOM 898 C C . LEU A 1 112 ? -30.296 -19.498 45.882 1.00 52.88 112 LEU A C 1
ATOM 900 O O . LEU A 1 112 ? -29.884 -18.902 46.875 1.00 52.88 112 LEU A O 1
ATOM 904 N N . SER A 1 113 ? -31.539 -19.380 45.431 1.00 49.16 113 SER A N 1
ATOM 905 C CA . SER A 1 113 ? -32.622 -18.830 46.231 1.00 49.16 113 SER A CA 1
ATOM 906 C C . SER A 1 113 ? -32.706 -19.615 47.549 1.00 49.16 113 SER A C 1
ATOM 908 O O . SER A 1 113 ? -32.642 -20.847 47.510 1.00 49.16 113 SER A O 1
ATOM 910 N N . PRO A 1 114 ? -32.866 -18.960 48.710 1.00 44.91 114 PRO A N 1
ATOM 911 C CA . PRO A 1 114 ? -33.124 -19.666 49.953 1.00 44.91 114 PRO A CA 1
ATOM 912 C C . PRO A 1 114 ? -34.570 -20.169 49.914 1.00 44.91 114 PRO A C 1
ATOM 914 O O . PRO A 1 114 ? -35.503 -19.389 50.093 1.00 44.91 114 PRO A O 1
ATOM 917 N N . MET A 1 115 ? -34.770 -21.461 49.635 1.00 43.31 115 MET A N 1
ATOM 918 C CA . MET A 1 115 ? -36.077 -22.081 49.844 1.00 43.31 115 MET A CA 1
ATOM 919 C C . MET A 1 115 ? -36.276 -22.344 51.333 1.00 43.31 115 MET A C 1
ATOM 921 O O . MET A 1 115 ? -35.521 -23.062 51.989 1.00 43.31 115 MET A O 1
ATOM 925 N N . SER A 1 116 ? -37.310 -21.688 51.834 1.00 43.09 116 SER A N 1
ATOM 926 C CA . SER A 1 116 ? -37.899 -21.802 53.150 1.00 43.09 116 SER A CA 1
ATOM 927 C C . SER A 1 116 ? -38.227 -23.248 53.525 1.00 43.09 116 SER A C 1
ATOM 929 O O . SER A 1 116 ? -38.701 -24.052 52.725 1.00 43.09 116 SER A O 1
ATOM 931 N N . LYS A 1 117 ? -37.987 -23.534 54.806 1.00 47.56 117 LYS A N 1
ATOM 932 C CA . LYS A 1 117 ? -38.443 -24.709 55.546 1.00 47.56 117 LYS A CA 1
ATOM 933 C C . LYS A 1 117 ? -39.957 -24.871 55.403 1.00 47.56 117 LYS A C 1
ATOM 935 O O . LYS A 1 117 ? -40.683 -23.940 55.732 1.00 47.56 117 LYS A O 1
ATOM 940 N N . LEU A 1 118 ? -40.406 -26.067 55.043 1.00 40.22 118 LEU A N 1
ATOM 941 C CA . LEU A 1 118 ? -41.693 -26.625 55.459 1.00 40.22 118 LEU A CA 1
ATOM 942 C C . LEU A 1 118 ? -41.578 -28.147 55.367 1.00 40.22 118 LEU A C 1
ATOM 944 O O . LEU A 1 118 ? -41.503 -28.720 54.284 1.00 40.22 118 LEU A O 1
ATOM 948 N N . GLY A 1 119 ? -41.472 -28.782 56.532 1.00 35.66 119 GLY A N 1
ATOM 949 C CA . GLY A 1 119 ? -41.603 -30.223 56.661 1.00 35.66 119 GLY A CA 1
ATOM 950 C C . GLY A 1 119 ? -43.073 -30.592 56.767 1.00 35.66 119 GLY A C 1
ATOM 951 O O . GLY A 1 119 ? -43.798 -29.925 57.494 1.00 35.66 119 GLY A O 1
ATOM 952 N N . VAL A 1 120 ? -43.474 -31.666 56.090 1.00 37.19 120 VAL A N 1
ATOM 953 C CA . VAL A 1 120 ? -44.588 -32.530 56.495 1.00 37.19 120 VAL A CA 1
ATOM 954 C C . VAL A 1 120 ? -44.270 -33.944 56.006 1.00 37.19 120 VAL A C 1
ATOM 956 O O . VAL A 1 120 ? -43.935 -34.161 54.844 1.00 37.19 120 VAL A O 1
ATOM 959 N N . THR A 1 121 ? -44.338 -34.891 56.932 1.00 43.50 121 THR A N 1
ATOM 960 C CA . THR A 1 121 ? -44.185 -36.340 56.770 1.00 43.50 121 THR A CA 1
ATOM 961 C C . THR A 1 121 ? -45.485 -36.997 56.312 1.00 43.50 121 THR A C 1
ATOM 963 O O . THR A 1 121 ? -46.529 -36.667 56.869 1.00 43.50 121 THR A O 1
ATOM 966 N N . TYR A 1 122 ? -45.413 -38.002 55.433 1.00 36.56 122 TYR A N 1
ATOM 967 C CA . TYR A 1 122 ? -46.171 -39.255 55.583 1.00 36.56 122 TYR A CA 1
ATOM 968 C C . TYR A 1 122 ? -45.616 -40.385 54.691 1.00 36.56 122 TYR A C 1
ATOM 970 O O . TYR A 1 122 ? -45.171 -40.182 53.563 1.00 36.56 122 TYR A O 1
ATOM 978 N N . GLU A 1 123 ? -45.627 -41.575 55.287 1.00 39.38 123 GLU A N 1
ATOM 979 C CA . GLU A 1 123 ? -45.445 -42.935 54.759 1.00 39.38 123 GLU A CA 1
ATOM 980 C C . GLU A 1 123 ? -46.473 -43.263 53.638 1.00 39.38 123 GLU A C 1
ATOM 982 O O . GLU A 1 123 ? -47.461 -42.559 53.517 1.00 39.38 123 GLU A O 1
ATOM 987 N N . THR A 1 124 ? -46.447 -44.298 52.786 1.00 34.91 124 THR A N 1
ATOM 988 C CA . THR A 1 124 ? -45.829 -45.634 52.747 1.00 34.91 124 THR A CA 1
ATOM 989 C C . THR A 1 124 ? -46.014 -46.235 51.328 1.00 34.91 124 THR A C 1
ATOM 991 O O . THR A 1 124 ? -47.049 -46.051 50.703 1.00 34.91 124 THR A O 1
ATOM 994 N N . ARG A 1 125 ? -45.039 -47.057 50.901 1.00 40.44 125 ARG A N 1
ATOM 995 C CA . ARG A 1 125 ? -45.136 -48.394 50.248 1.00 40.44 125 ARG A CA 1
ATOM 996 C C . ARG A 1 125 ? -45.868 -48.642 48.898 1.00 40.44 125 ARG A C 1
ATOM 998 O O . ARG A 1 125 ? -47.030 -48.324 48.703 1.00 40.44 125 ARG A O 1
ATOM 1005 N N . SER A 1 126 ? -45.216 -49.542 48.130 1.00 35.81 126 SER A N 1
ATOM 1006 C CA . SER A 1 126 ? -45.702 -50.443 47.046 1.00 35.81 126 SER A CA 1
ATOM 1007 C C . SER A 1 126 ? -45.645 -49.856 45.623 1.00 35.81 126 SER A C 1
ATOM 1009 O O . SER A 1 126 ? -46.028 -48.722 45.421 1.00 35.81 126 SER A O 1
ATOM 1011 N N . LYS A 1 127 ? -45.212 -50.540 44.552 1.00 42.31 127 LYS A N 1
ATOM 1012 C CA . LYS A 1 127 ? -44.867 -51.951 44.301 1.00 42.31 127 LYS A CA 1
ATOM 1013 C C . LYS A 1 127 ? -44.071 -52.023 42.974 1.00 42.31 127 LYS A C 1
ATOM 1015 O O . LYS A 1 127 ? -44.199 -51.158 42.118 1.00 42.31 127 LYS A O 1
ATOM 1020 N N . ARG A 1 128 ? -43.261 -53.073 42.827 1.00 42.56 128 ARG A N 1
ATOM 1021 C CA . ARG A 1 128 ? -42.371 -53.412 41.696 1.00 42.56 128 ARG A CA 1
ATOM 1022 C C . ARG A 1 128 ? -43.101 -53.555 40.346 1.00 42.56 128 ARG A C 1
ATOM 1024 O O . ARG A 1 128 ? -44.158 -54.182 40.327 1.00 42.56 128 ARG A O 1
ATOM 1031 N N . ARG A 1 129 ? -42.427 -53.229 39.230 1.00 40.88 129 ARG A N 1
ATOM 1032 C CA . ARG A 1 129 ? -42.295 -54.164 38.090 1.00 40.88 129 ARG A CA 1
ATOM 1033 C C . ARG A 1 129 ? -41.127 -53.825 37.154 1.00 40.88 129 ARG A C 1
ATOM 1035 O O . ARG A 1 129 ? -40.994 -52.702 36.689 1.00 40.88 129 ARG A O 1
ATOM 1042 N N . SER A 1 130 ? -40.306 -54.844 36.934 1.00 36.62 130 SER A N 1
ATOM 1043 C CA . SER A 1 130 ? -39.213 -54.968 35.970 1.00 36.62 130 SER A CA 1
ATOM 1044 C C . SER A 1 130 ? -39.739 -55.311 34.571 1.00 36.62 130 SER A C 1
ATOM 1046 O O . SER A 1 130 ? -40.798 -55.929 34.504 1.00 36.62 130 SER A O 1
ATOM 1048 N N . THR A 1 131 ? -38.955 -54.983 33.533 1.00 41.94 131 THR A N 1
ATOM 1049 C CA . THR A 1 131 ? -38.616 -55.767 32.306 1.00 41.94 131 THR A CA 1
ATOM 1050 C C . THR A 1 131 ? -37.783 -54.838 31.399 1.00 41.94 131 THR A C 1
ATOM 1052 O O . THR A 1 131 ? -38.211 -53.717 31.150 1.00 41.94 131 THR A O 1
ATOM 1055 N N . GLU A 1 132 ? -36.487 -55.097 31.163 1.00 35.81 132 GLU A N 1
ATOM 1056 C CA . GLU A 1 132 ? -35.931 -55.841 29.999 1.00 35.81 132 GLU A CA 1
ATOM 1057 C C . GLU A 1 132 ? -36.266 -55.167 28.648 1.00 35.81 132 GLU A C 1
ATOM 1059 O O . GLU A 1 132 ? -37.418 -54.856 28.396 1.00 35.81 132 GLU A O 1
ATOM 1064 N N . GLY A 1 133 ? -35.362 -54.900 27.701 1.00 32.41 133 GLY A N 1
ATOM 1065 C CA . GLY A 1 133 ? -33.950 -55.221 27.547 1.00 32.41 133 GLY A CA 1
ATOM 1066 C C . GLY A 1 133 ? -33.433 -54.762 26.164 1.00 32.41 133 GLY A C 1
ATOM 1067 O O . GLY A 1 133 ? -34.192 -54.292 25.324 1.00 32.41 133 GLY A O 1
ATOM 1068 N N . ASN A 1 134 ? -32.128 -54.973 25.971 1.00 35.78 134 ASN A N 1
ATOM 1069 C CA . ASN A 1 134 ? -31.361 -55.092 24.720 1.00 35.78 134 ASN A CA 1
ATOM 1070 C C . ASN A 1 134 ? -30.947 -53.862 23.875 1.00 35.78 134 ASN A C 1
ATOM 1072 O O . ASN A 1 134 ? -31.720 -53.227 23.168 1.00 35.78 134 ASN A O 1
ATOM 1076 N N . LYS A 1 135 ? -29.616 -53.646 23.898 1.00 38.12 135 LYS A N 1
ATOM 1077 C CA . LYS A 1 135 ? -28.747 -53.035 22.868 1.00 38.12 135 LYS A CA 1
ATOM 1078 C C . LYS A 1 135 ? -28.597 -53.991 21.636 1.00 38.12 135 LYS A C 1
ATOM 1080 O O . LYS A 1 135 ? -29.287 -55.001 21.579 1.00 38.12 135 LYS A O 1
ATOM 1085 N N . PRO A 1 136 ? -27.556 -53.849 20.786 1.00 50.69 136 PRO A N 1
ATOM 1086 C CA . PRO A 1 136 ? -27.418 -52.985 19.607 1.00 50.69 136 PRO A CA 1
ATOM 1087 C C . PRO A 1 136 ? -27.202 -53.830 18.324 1.00 50.69 136 PRO A C 1
ATOM 1089 O O . PRO A 1 136 ? -26.928 -55.022 18.420 1.00 50.69 136 PRO A O 1
ATOM 1092 N N . GLN A 1 137 ? -27.184 -53.243 17.121 1.00 42.03 137 GLN A N 1
ATOM 1093 C CA . GLN A 1 137 ? -26.556 -53.935 15.981 1.00 42.03 137 GLN A CA 1
ATOM 1094 C C . GLN A 1 137 ? -25.945 -52.983 14.943 1.00 42.03 137 GLN A C 1
ATOM 1096 O O . GLN A 1 137 ? -26.624 -52.186 14.306 1.00 42.03 137 GLN A O 1
ATOM 1101 N N . GLN A 1 138 ? -24.622 -53.101 14.811 1.00 37.22 138 GLN A N 1
ATOM 1102 C CA . GLN A 1 138 ? -23.827 -52.761 13.632 1.00 37.22 138 GLN A CA 1
ATOM 1103 C C . GLN A 1 138 ? -23.946 -53.893 12.600 1.00 37.22 138 GLN A C 1
ATOM 1105 O O . GLN A 1 138 ? -24.044 -55.051 13.003 1.00 37.22 138 GLN A O 1
ATOM 1110 N N . SER A 1 139 ? -23.839 -53.585 11.305 1.00 36.97 139 SER A N 1
ATOM 1111 C CA . SER A 1 139 ? -23.129 -54.361 10.251 1.00 36.97 139 SER A CA 1
ATOM 1112 C C . SER A 1 139 ? -23.451 -53.740 8.879 1.00 36.97 139 SER A C 1
ATOM 1114 O O . SER A 1 139 ? -24.610 -53.490 8.578 1.00 36.97 139 SER A O 1
ATOM 1116 N N . THR A 1 140 ? -22.484 -53.126 8.187 1.00 39.16 140 THR A N 1
ATOM 1117 C CA . THR A 1 140 ? -21.561 -53.682 7.161 1.00 39.16 140 THR A CA 1
ATOM 1118 C C . THR A 1 140 ? -22.206 -54.033 5.808 1.00 39.16 140 THR A C 1
ATOM 1120 O O . THR A 1 140 ? -23.218 -54.713 5.735 1.00 39.16 140 THR A O 1
ATOM 1123 N N . GLY A 1 141 ? -21.559 -53.594 4.715 1.00 34.97 141 GLY A N 1
ATOM 1124 C CA . GLY A 1 141 ? -21.939 -53.919 3.327 1.00 34.97 141 GLY A CA 1
ATOM 1125 C C . GLY A 1 141 ? -21.479 -52.863 2.307 1.00 34.97 141 GLY A C 1
ATOM 1126 O O . GLY A 1 141 ? -22.268 -52.043 1.877 1.00 34.97 141 GLY A O 1
ATOM 1127 N N . THR A 1 142 ? -20.178 -52.604 2.147 1.00 37.47 142 THR A N 1
ATOM 1128 C CA . THR A 1 142 ? -19.293 -53.069 1.046 1.00 37.47 142 THR A CA 1
ATOM 1129 C C . THR A 1 142 ? -19.797 -52.972 -0.416 1.00 37.47 142 THR A C 1
ATOM 1131 O O . THR A 1 142 ? -20.754 -53.634 -0.786 1.00 37.47 142 THR A O 1
ATOM 1134 N N . ARG A 1 143 ? -18.936 -52.335 -1.242 1.00 38.94 143 ARG A N 1
ATOM 1135 C CA . ARG A 1 143 ? -18.492 -52.652 -2.632 1.00 38.94 143 ARG A CA 1
ATOM 1136 C C . ARG A 1 143 ? -19.027 -51.853 -3.841 1.00 38.94 143 ARG A C 1
ATOM 1138 O O . ARG A 1 143 ? -20.152 -52.051 -4.264 1.00 38.94 143 ARG A O 1
ATOM 1145 N N . ARG A 1 144 ? -18.022 -51.257 -4.527 1.00 40.44 144 ARG A N 1
ATOM 1146 C CA . ARG A 1 144 ? -17.737 -51.247 -5.992 1.00 40.44 144 ARG A CA 1
ATOM 1147 C C . ARG A 1 144 ? -18.687 -50.419 -6.874 1.00 40.44 144 ARG A C 1
ATOM 1149 O O . ARG A 1 144 ? -19.865 -50.361 -6.609 1.00 40.44 144 ARG A O 1
ATOM 1156 N N . SER A 1 145 ? -18.298 -49.831 -8.005 1.00 38.34 145 SER A N 1
ATOM 1157 C CA . SER A 1 145 ? -17.043 -49.562 -8.728 1.00 38.34 145 SER A CA 1
ATOM 1158 C C . SER A 1 145 ? -17.452 -48.760 -9.986 1.00 38.34 145 SER A C 1
ATOM 1160 O O . SER A 1 145 ? -18.620 -48.768 -10.357 1.00 38.34 145 SER A O 1
ATOM 1162 N N . SER A 1 146 ? -16.460 -48.220 -10.696 1.00 42.84 146 SER A N 1
ATOM 1163 C CA . SER A 1 146 ? -16.477 -47.840 -12.120 1.00 42.84 146 SER A CA 1
ATOM 1164 C C . SER A 1 146 ? -16.961 -46.421 -12.454 1.00 42.84 146 SER A C 1
ATOM 1166 O O . SER A 1 146 ? -18.127 -46.092 -12.304 1.00 42.84 146 SER A O 1
ATOM 1168 N N . ARG A 1 147 ? -16.045 -45.496 -12.780 1.00 48.41 147 ARG A N 1
ATOM 1169 C CA . ARG A 1 147 ? -15.475 -45.242 -14.128 1.00 48.41 147 ARG A CA 1
ATOM 1170 C C . ARG A 1 147 ? -16.557 -44.899 -15.159 1.00 48.41 147 ARG A C 1
ATOM 1172 O O . ARG A 1 147 ? -17.190 -45.818 -15.656 1.00 48.41 147 ARG A O 1
ATOM 1179 N N . TYR A 1 148 ? -16.626 -43.626 -15.559 1.00 47.69 148 TYR A N 1
ATOM 1180 C CA . TYR A 1 148 ? -16.756 -43.235 -16.966 1.00 47.69 148 TYR A CA 1
ATOM 1181 C C . TYR A 1 148 ? -15.903 -41.991 -17.253 1.00 47.69 148 TYR A C 1
ATOM 1183 O O . TYR A 1 148 ? -15.934 -40.997 -16.536 1.00 47.69 148 TYR A O 1
ATOM 1191 N N . LEU A 1 149 ? -15.084 -42.157 -18.287 1.00 46.66 149 LEU A N 1
ATOM 1192 C CA . LEU A 1 149 ? -14.253 -41.196 -19.003 1.00 46.66 149 LEU A CA 1
ATOM 1193 C C . LEU A 1 149 ? -15.031 -40.740 -20.251 1.00 46.66 149 LEU A C 1
ATOM 1195 O O . LEU A 1 149 ? -15.842 -41.519 -20.755 1.00 46.66 149 LEU A O 1
ATOM 1199 N N . ARG A 1 150 ? -14.610 -39.594 -20.809 1.00 43.50 150 ARG A N 1
ATOM 1200 C CA . ARG A 1 150 ? -14.969 -38.977 -22.110 1.00 43.50 150 ARG A CA 1
ATOM 1201 C C . ARG A 1 150 ? -16.223 -38.089 -22.080 1.00 43.50 150 ARG A C 1
ATOM 1203 O O . ARG A 1 150 ? -17.209 -38.444 -21.453 1.00 43.50 150 ARG A O 1
ATOM 1210 N N . SER A 1 151 ? -16.236 -36.927 -22.735 1.00 53.25 151 SER A N 1
ATOM 1211 C CA . SER A 1 151 ? -15.450 -36.481 -23.905 1.00 53.25 151 SER A CA 1
ATOM 1212 C C . SER A 1 151 ? -14.964 -35.045 -23.766 1.00 53.25 151 SER A C 1
ATOM 1214 O O . SER A 1 151 ? -15.622 -34.288 -23.022 1.00 53.25 151 SER A O 1
#